Protein AF-A0A968DNB3-F1 (afdb_monomer_lite)

Sequence (111 aa):
VQQPSNDQDALLATIERLTPQGGTSLGHGIFTSLNAIAGEPLSINETTLEEGTPELQIDNSSSAVIILLTDGENTNEPNPLEIAQMAAESGVRIFPVGIGSQDGSIIEVDG

pLDDT: mean 77.48, std 14.75, range [45.38, 95.44]

Secondary structure (DSSP, 8-state):
-PPP-S-HHHHHHHHTT----SS--HHHHHHHHHHHHHSS-PPP-HHHHHS--------S-TT-EEEEEE-S---SSSPHHHHHHHHHHTTPEEEEEE---TT--------

Structure (mmCIF, N/CA/C/O backbone):
data_AF-A0A968DNB3-F1
#
_entry.id   AF-A0A968DNB3-F1
#
loop_
_atom_site.group_PDB
_atom_site.id
_atom_site.type_symbol
_atom_site.label_atom_id
_atom_site.label_alt_id
_atom_site.label_comp_id
_atom_site.label_asym_id
_atom_site.label_entity_id
_atom_site.label_seq_id
_atom_site.pdbx_PDB_ins_code
_atom_site.Cartn_x
_atom_site.Cartn_y
_atom_site.Cartn_z
_atom_site.occupancy
_atom_site.B_iso_or_equiv
_atom_site.auth_seq_id
_atom_site.auth_comp_id
_atom_site.auth_asym_id
_atom_site.auth_atom_id
_atom_site.pdbx_PDB_model_num
ATOM 1 N N . VAL A 1 1 ? -10.786 2.815 -10.711 1.00 68.31 1 VAL A N 1
ATOM 2 C CA . VAL A 1 1 ? -10.551 1.900 -9.569 1.00 68.31 1 VAL A CA 1
ATOM 3 C C . VAL A 1 1 ? -11.741 0.963 -9.431 1.00 68.31 1 VAL A C 1
ATOM 5 O O . VAL A 1 1 ? -12.852 1.391 -9.719 1.00 68.31 1 VAL A O 1
ATOM 8 N N . GLN A 1 2 ? -11.518 -0.302 -9.078 1.00 79.75 2 GLN A N 1
ATOM 9 C CA . GLN A 1 2 ? -12.598 -1.254 -8.795 1.00 79.75 2 GLN A CA 1
ATOM 10 C C . GLN A 1 2 ? -13.101 -1.015 -7.369 1.00 79.75 2 GLN A C 1
ATOM 12 O O . GLN A 1 2 ? -12.292 -0.908 -6.451 1.00 79.75 2 GLN A O 1
ATOM 17 N N . GLN A 1 3 ? -14.418 -0.899 -7.187 1.00 82.94 3 GLN A N 1
ATOM 18 C CA . GLN A 1 3 ? -15.010 -0.815 -5.848 1.00 82.94 3 GLN A CA 1
ATOM 19 C C . GLN A 1 3 ? -14.888 -2.166 -5.126 1.00 82.94 3 GLN A C 1
ATOM 21 O O . GLN A 1 3 ? -14.890 -3.199 -5.809 1.00 82.94 3 GLN A O 1
ATOM 26 N N . PRO A 1 4 ? -14.821 -2.183 -3.780 1.00 84.25 4 PRO A N 1
ATOM 27 C CA . PRO A 1 4 ? -14.864 -3.420 -3.007 1.00 84.25 4 PRO A CA 1
ATOM 28 C C . PRO A 1 4 ? -16.025 -4.312 -3.460 1.00 84.25 4 PRO A C 1
ATOM 30 O O . PRO A 1 4 ? -17.166 -3.862 -3.559 1.00 84.25 4 PRO A O 1
ATOM 33 N N . SER A 1 5 ? -15.724 -5.564 -3.792 1.00 86.50 5 SER A N 1
ATOM 34 C CA . SER A 1 5 ? -16.692 -6.511 -4.342 1.00 86.50 5 SER A CA 1
ATOM 35 C C . SER A 1 5 ? -16.347 -7.934 -3.920 1.00 86.50 5 SER A C 1
ATOM 37 O O . SER A 1 5 ? -15.179 -8.266 -3.734 1.00 86.50 5 SER A O 1
ATOM 39 N N . ASN A 1 6 ? -17.376 -8.775 -3.816 1.00 89.38 6 ASN A N 1
ATOM 40 C CA . ASN A 1 6 ? -17.245 -10.221 -3.618 1.00 89.38 6 ASN A CA 1
ATOM 41 C C . ASN A 1 6 ? -17.384 -11.010 -4.939 1.00 89.38 6 ASN A C 1
ATOM 43 O O . ASN A 1 6 ? -17.377 -12.239 -4.922 1.00 89.38 6 ASN A O 1
ATOM 47 N N . ASP A 1 7 ? -17.535 -10.317 -6.073 1.00 95.31 7 ASP A N 1
ATOM 48 C CA . ASP A 1 7 ? -17.598 -10.909 -7.413 1.00 95.31 7 ASP A CA 1
ATOM 49 C C . ASP A 1 7 ? -16.181 -11.186 -7.941 1.00 95.31 7 ASP A C 1
ATOM 51 O O . ASP A 1 7 ? -15.418 -10.265 -8.251 1.00 95.31 7 ASP A O 1
ATOM 55 N N . GLN A 1 8 ? -15.826 -12.470 -8.018 1.00 93.69 8 GLN A N 1
ATOM 56 C CA . GLN A 1 8 ? -14.498 -12.911 -8.447 1.00 93.69 8 GLN A CA 1
ATOM 57 C C . GLN A 1 8 ? -14.264 -12.700 -9.945 1.00 93.69 8 GLN A C 1
ATOM 59 O O . GLN A 1 8 ? -13.155 -12.326 -10.328 1.00 93.69 8 GLN A O 1
ATOM 64 N N . ASP A 1 9 ? -15.287 -12.885 -10.781 1.00 94.38 9 ASP A N 1
ATOM 65 C CA . ASP A 1 9 ? -15.159 -12.733 -12.232 1.00 94.38 9 ASP A CA 1
ATOM 66 C C . ASP A 1 9 ? -14.913 -11.259 -12.582 1.00 94.38 9 ASP A C 1
ATOM 68 O O . ASP A 1 9 ? -14.025 -10.933 -13.377 1.00 94.38 9 ASP A O 1
ATOM 72 N N . ALA A 1 10 ? -15.623 -10.346 -11.911 1.00 90.88 10 ALA A N 1
ATOM 73 C CA . ALA A 1 10 ? -15.400 -8.908 -12.049 1.00 90.88 10 ALA A CA 1
ATOM 74 C C . ALA A 1 10 ? -13.999 -8.473 -11.571 1.00 90.88 10 ALA A C 1
ATOM 76 O O . ALA A 1 10 ? -13.375 -7.588 -12.175 1.00 90.88 10 ALA A O 1
ATOM 77 N N . LEU A 1 11 ? -13.484 -9.095 -10.502 1.00 90.38 11 LEU A N 1
ATOM 78 C CA . LEU A 1 11 ? -12.140 -8.821 -9.989 1.00 90.38 11 LEU A CA 1
ATOM 79 C C . LEU A 1 11 ? -11.058 -9.287 -10.971 1.00 90.38 11 LEU A C 1
ATOM 81 O O . LEU A 1 11 ? -10.156 -8.511 -11.296 1.00 90.38 11 LEU A O 1
ATOM 85 N N . LEU A 1 12 ? -11.169 -10.513 -11.488 1.00 92.88 12 LEU A N 1
ATOM 86 C CA . LEU A 1 12 ? -10.227 -11.059 -12.470 1.00 92.88 12 LEU A CA 1
ATOM 87 C C . LEU A 1 12 ? -10.209 -10.217 -13.750 1.00 92.88 12 LEU A C 1
ATOM 89 O O . LEU A 1 12 ? -9.143 -9.772 -14.174 1.00 92.88 12 LEU A O 1
ATOM 93 N N . ALA A 1 13 ? -11.383 -9.869 -14.283 1.00 92.62 13 ALA A N 1
ATOM 94 C CA . ALA A 1 13 ? -11.499 -9.001 -15.456 1.00 92.62 13 ALA A CA 1
ATOM 95 C C . ALA A 1 13 ? -10.941 -7.580 -15.228 1.00 92.62 13 ALA A C 1
ATOM 97 O O . ALA A 1 13 ? -10.652 -6.849 -16.182 1.00 92.62 13 ALA A O 1
ATOM 98 N N . THR A 1 14 ? -10.825 -7.140 -13.971 1.00 89.94 14 THR A N 1
ATOM 99 C CA . THR A 1 14 ? -10.151 -5.883 -13.619 1.00 89.94 14 THR A CA 1
ATOM 100 C C . THR A 1 14 ? -8.641 -6.037 -13.635 1.00 89.94 14 THR A C 1
ATOM 102 O O . THR A 1 14 ? -7.969 -5.189 -14.222 1.00 89.94 14 THR A O 1
ATOM 105 N N . ILE A 1 15 ? -8.120 -7.109 -13.036 1.00 89.44 15 ILE A N 1
ATOM 106 C CA . ILE A 1 15 ? -6.683 -7.402 -13.013 1.00 89.44 15 ILE A CA 1
ATOM 107 C C . ILE A 1 15 ? -6.143 -7.531 -14.444 1.00 89.44 15 ILE A C 1
ATOM 109 O O . ILE A 1 15 ? -5.114 -6.943 -14.763 1.00 89.44 15 ILE A O 1
ATOM 113 N N . GLU A 1 16 ? -6.876 -8.204 -15.332 1.00 92.38 16 GLU A N 1
ATOM 114 C CA . GLU A 1 16 ? -6.485 -8.409 -16.736 1.00 92.38 16 GLU A CA 1
ATOM 115 C C . GLU A 1 16 ? -6.392 -7.119 -17.567 1.00 92.38 16 GLU A C 1
ATOM 117 O O . GLU A 1 16 ? -5.709 -7.088 -18.589 1.00 92.38 16 GLU A O 1
ATOM 122 N N . ARG A 1 17 ? -7.061 -6.041 -17.144 1.00 90.75 17 ARG A N 1
ATOM 123 C CA . ARG A 1 17 ? -7.017 -4.730 -17.817 1.00 90.75 17 ARG A CA 1
ATOM 124 C C . ARG A 1 17 ? -6.067 -3.738 -17.156 1.00 90.75 17 ARG A C 1
ATOM 126 O O . ARG A 1 17 ? -6.067 -2.570 -17.549 1.00 90.75 17 ARG A O 1
ATOM 133 N N . LEU A 1 18 ? -5.300 -4.148 -16.146 1.00 86.69 18 LEU A N 1
ATOM 134 C CA . LEU A 1 18 ? -4.300 -3.270 -15.551 1.00 86.69 18 LEU A CA 1
ATOM 135 C C . LEU A 1 18 ? -3.227 -2.942 -16.590 1.00 86.69 18 LEU A C 1
ATOM 137 O O . LEU A 1 18 ? -2.579 -3.821 -17.151 1.00 86.69 18 LEU A O 1
ATOM 141 N N . THR A 1 19 ? -3.039 -1.652 -16.828 1.00 84.12 19 THR A N 1
ATOM 142 C CA . THR A 1 19 ? -1.969 -1.121 -17.670 1.00 84.12 19 THR A CA 1
ATOM 143 C C . THR A 1 19 ? -1.058 -0.268 -16.801 1.00 84.12 19 THR A C 1
ATOM 145 O O . THR A 1 19 ? -1.590 0.544 -16.034 1.00 84.12 19 THR A O 1
ATOM 148 N N . PRO A 1 20 ? 0.275 -0.383 -16.926 1.00 80.69 20 PRO A N 1
ATOM 149 C CA . PRO A 1 20 ? 1.188 0.546 -16.278 1.00 80.69 20 PRO A CA 1
ATOM 150 C C . PRO A 1 20 ? 0.831 1.987 -16.647 1.00 80.69 20 PRO A C 1
ATOM 152 O O . PRO A 1 20 ? 0.523 2.286 -17.803 1.00 80.69 20 PRO A O 1
ATOM 155 N N . GLN A 1 21 ? 0.850 2.867 -15.655 1.00 76.88 21 GLN A N 1
ATOM 156 C CA . GLN A 1 21 ? 0.736 4.308 -15.845 1.00 76.88 21 GLN A CA 1
ATOM 157 C C . GLN A 1 21 ? 1.986 4.957 -15.254 1.00 76.88 21 GLN A C 1
ATOM 159 O O . GLN A 1 21 ? 2.608 4.386 -14.362 1.00 76.88 21 GLN A O 1
ATOM 164 N N . GLY A 1 22 ? 2.397 6.099 -15.804 1.00 73.81 22 GLY A N 1
ATOM 165 C CA . GLY A 1 22 ? 3.619 6.773 -15.367 1.00 73.81 22 GLY A CA 1
ATOM 166 C C . GLY A 1 22 ? 3.522 7.288 -13.928 1.00 73.81 22 GLY A C 1
ATOM 167 O O . GLY A 1 22 ? 2.479 7.805 -13.529 1.00 73.81 22 GLY A O 1
ATOM 168 N N . GLY A 1 23 ? 4.638 7.197 -13.199 1.00 75.00 23 GLY A N 1
ATOM 169 C CA . GLY A 1 23 ? 4.763 7.601 -11.797 1.00 75.00 23 GLY A CA 1
ATOM 170 C C . GLY A 1 23 ? 4.291 6.527 -10.811 1.00 75.00 23 GLY A C 1
ATOM 171 O O . GLY A 1 23 ? 3.352 5.781 -11.082 1.00 75.00 23 GLY A O 1
ATOM 172 N N . THR A 1 24 ? 4.921 6.485 -9.637 1.00 77.75 24 THR A N 1
ATOM 173 C CA . THR A 1 24 ? 4.571 5.559 -8.553 1.00 77.75 24 THR A CA 1
ATOM 174 C C . THR A 1 24 ? 4.213 6.358 -7.301 1.00 77.75 24 THR A C 1
ATOM 176 O O . THR A 1 24 ? 5.062 7.019 -6.709 1.00 77.75 24 THR A O 1
ATOM 179 N N . SER A 1 25 ? 2.942 6.312 -6.883 1.00 85.31 25 SER A N 1
ATOM 180 C CA . SER A 1 25 ? 2.465 6.968 -5.654 1.00 85.31 25 SER A CA 1
ATOM 181 C C . SER A 1 25 ? 1.990 5.930 -4.639 1.00 85.31 25 SER A C 1
ATOM 183 O O . SER A 1 25 ? 0.817 5.542 -4.592 1.00 85.31 25 SER A O 1
ATOM 185 N N . LEU A 1 26 ? 2.927 5.457 -3.819 1.00 89.75 26 LEU A N 1
ATOM 186 C CA . LEU A 1 26 ? 2.669 4.436 -2.805 1.00 89.75 26 LEU A CA 1
ATOM 187 C C . LEU A 1 26 ? 1.772 4.977 -1.691 1.00 89.75 26 LEU A C 1
ATOM 189 O O . LEU A 1 26 ? 0.832 4.297 -1.278 1.00 89.75 26 LEU A O 1
ATOM 193 N N . GLY A 1 27 ? 2.012 6.217 -1.252 1.00 88.88 27 GLY A N 1
ATOM 194 C CA . GLY A 1 27 ? 1.205 6.858 -0.213 1.00 88.88 27 GLY A CA 1
ATOM 195 C C . GLY A 1 27 ? -0.261 6.987 -0.621 1.00 88.88 27 GLY A C 1
ATOM 196 O O . GLY A 1 27 ? -1.152 6.594 0.133 1.00 88.88 27 GLY A O 1
ATOM 197 N N . HIS A 1 28 ? -0.528 7.435 -1.850 1.00 87.12 28 HIS A N 1
ATOM 198 C CA . HIS A 1 28 ? -1.897 7.576 -2.347 1.00 87.12 28 HIS A CA 1
ATOM 199 C C . HIS A 1 28 ? -2.599 6.220 -2.523 1.00 87.12 28 HIS A C 1
ATOM 201 O O . HIS A 1 28 ? -3.795 6.097 -2.242 1.00 87.12 28 HIS A O 1
ATOM 207 N N . GLY A 1 29 ? -1.860 5.180 -2.928 1.00 88.81 29 GLY A N 1
ATOM 208 C CA . GLY A 1 29 ? -2.375 3.812 -3.024 1.00 88.81 29 GLY A CA 1
ATOM 209 C C . GLY A 1 29 ? -2.783 3.227 -1.668 1.00 88.81 29 GLY A C 1
ATOM 210 O O . GLY A 1 29 ? -3.886 2.682 -1.533 1.00 88.81 29 GLY A O 1
ATOM 211 N N . ILE A 1 30 ? -1.937 3.386 -0.643 1.00 90.50 30 ILE A N 1
ATOM 212 C CA . ILE A 1 30 ? -2.257 2.949 0.726 1.00 90.50 30 ILE A CA 1
ATOM 213 C C . ILE A 1 30 ? -3.472 3.726 1.244 1.00 90.50 30 ILE A C 1
ATOM 215 O O . ILE A 1 30 ? -4.414 3.115 1.747 1.00 90.50 30 ILE A O 1
ATOM 219 N N . PHE A 1 31 ? -3.505 5.047 1.058 1.00 87.69 31 PHE A N 1
ATOM 220 C CA . PHE A 1 31 ? -4.61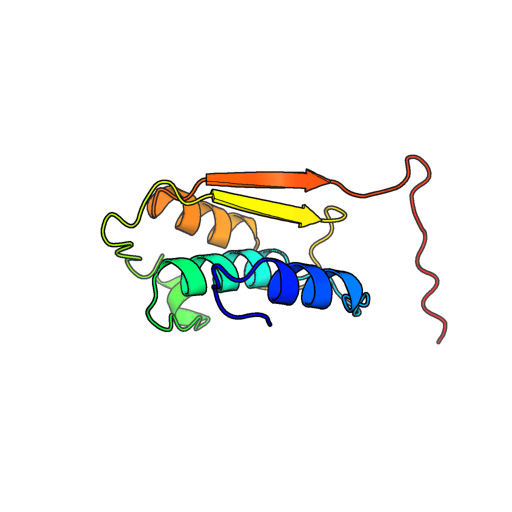9 5.872 1.519 1.00 87.69 31 PHE A CA 1
ATOM 221 C C . PHE A 1 31 ? -5.944 5.493 0.854 1.00 87.69 31 PHE A C 1
ATOM 223 O O . PHE A 1 31 ? -6.953 5.316 1.532 1.00 87.69 31 PHE A O 1
ATOM 230 N N . THR A 1 32 ? -5.939 5.304 -0.467 1.00 86.62 32 THR A N 1
ATOM 231 C CA . THR A 1 32 ? -7.126 4.862 -1.215 1.00 86.62 32 THR A CA 1
ATOM 232 C C . THR A 1 32 ? -7.650 3.532 -0.673 1.00 86.62 32 THR A C 1
ATOM 234 O O . THR A 1 32 ? -8.861 3.333 -0.579 1.00 86.62 32 THR A O 1
ATOM 237 N N . SER A 1 33 ? -6.744 2.636 -0.276 1.00 88.50 33 SER A N 1
ATOM 238 C CA . SER A 1 33 ? -7.100 1.351 0.327 1.00 88.50 33 SER A CA 1
ATOM 239 C C . SER A 1 33 ? -7.711 1.523 1.719 1.00 88.50 33 SER A C 1
ATOM 241 O O . SER A 1 33 ? -8.740 0.917 2.000 1.00 88.50 33 SER A O 1
ATOM 243 N N . LEU A 1 34 ? -7.136 2.380 2.569 1.00 86.31 34 LEU A N 1
ATOM 244 C CA . LEU A 1 34 ? -7.700 2.706 3.885 1.00 86.31 34 LEU A CA 1
ATOM 245 C C . LEU A 1 34 ? -9.095 3.322 3.767 1.00 86.31 34 LEU A C 1
ATOM 247 O O . LEU A 1 34 ? -9.998 2.919 4.488 1.00 86.31 34 LEU A O 1
ATOM 251 N N . ASN A 1 35 ? -9.287 4.229 2.810 1.00 84.31 35 ASN A N 1
ATOM 252 C CA . ASN A 1 35 ? -10.580 4.836 2.515 1.00 84.31 35 ASN A CA 1
ATOM 253 C C . ASN A 1 35 ? -11.626 3.788 2.094 1.00 84.31 35 ASN A C 1
ATOM 255 O O . ASN A 1 35 ? -12.759 3.789 2.564 1.00 84.31 35 ASN A O 1
ATOM 259 N N . ALA A 1 36 ? -11.225 2.836 1.247 1.00 84.06 36 ALA A N 1
ATOM 260 C CA . ALA A 1 36 ? -12.092 1.733 0.845 1.00 84.06 36 ALA A CA 1
ATOM 261 C C . ALA A 1 36 ? -12.450 0.793 2.012 1.00 84.06 36 ALA A C 1
ATOM 263 O O . ALA A 1 36 ? -13.554 0.254 2.027 1.00 84.06 36 ALA A O 1
ATOM 264 N N . ILE A 1 37 ? -11.539 0.600 2.975 1.00 83.12 37 ILE A N 1
ATOM 265 C CA . ILE A 1 37 ? -11.778 -0.202 4.188 1.00 83.12 37 ILE A CA 1
ATOM 266 C C . ILE A 1 37 ? -12.690 0.543 5.168 1.00 83.12 37 ILE A C 1
ATOM 268 O O . ILE A 1 37 ? -13.582 -0.072 5.743 1.00 83.12 37 ILE A O 1
ATOM 272 N N . ALA A 1 38 ? -12.478 1.848 5.351 1.00 79.81 38 ALA A N 1
ATOM 273 C CA . ALA A 1 38 ? -13.249 2.678 6.273 1.00 79.81 38 ALA A CA 1
ATOM 274 C C . ALA A 1 38 ? -14.713 2.862 5.836 1.00 79.81 38 ALA A C 1
ATOM 276 O O . ALA A 1 38 ? -15.547 3.233 6.652 1.00 79.81 38 ALA A O 1
ATOM 277 N N . GLY A 1 39 ? -15.034 2.633 4.556 1.00 70.50 39 GLY A N 1
ATOM 278 C CA . GLY A 1 39 ? -16.399 2.725 4.023 1.00 70.50 39 GLY A CA 1
ATOM 279 C C . GLY A 1 39 ? -16.943 4.154 3.880 1.00 70.50 39 GLY A C 1
ATOM 280 O O . GLY A 1 39 ? -17.921 4.354 3.164 1.00 70.50 39 GLY A O 1
ATOM 281 N N . GLU A 1 40 ? -16.280 5.143 4.483 1.00 64.25 40 GLU A N 1
ATOM 282 C CA . GLU A 1 40 ? -16.610 6.569 4.439 1.00 64.25 40 GLU A CA 1
ATOM 283 C C . GLU A 1 40 ? -15.500 7.361 3.732 1.00 64.25 40 GLU A C 1
ATOM 285 O O . GLU A 1 40 ? -14.325 7.096 3.982 1.00 64.25 40 GLU A O 1
ATOM 290 N N . PRO A 1 41 ? -15.832 8.348 2.874 1.00 58.03 41 PRO A N 1
ATOM 291 C CA . PRO A 1 41 ? -14.848 9.102 2.106 1.00 58.03 41 PRO A CA 1
ATOM 292 C C . PRO A 1 41 ? -13.971 9.990 3.002 1.00 58.03 41 PRO A C 1
ATOM 294 O O . PRO A 1 41 ? -14.376 11.064 3.443 1.00 58.03 41 PRO A O 1
ATOM 297 N N . LEU A 1 42 ? -12.729 9.564 3.202 1.00 62.22 42 LEU A N 1
ATOM 298 C CA . LEU A 1 42 ? -11.650 10.328 3.814 1.00 62.22 42 LEU A CA 1
ATOM 299 C C . LEU A 1 42 ? -11.091 11.346 2.809 1.00 62.22 42 LEU A C 1
ATOM 301 O O . LEU A 1 42 ? -10.768 11.001 1.670 1.00 62.22 42 LEU A O 1
ATOM 305 N N . SER A 1 43 ? -10.922 12.598 3.231 1.00 59.28 43 SER A N 1
ATOM 306 C CA . SER A 1 43 ? -10.224 13.626 2.451 1.00 59.28 43 SER A CA 1
ATOM 307 C C . SER A 1 43 ? -8.787 13.787 2.943 1.00 59.28 43 SER A C 1
ATOM 309 O O . SER A 1 43 ? -8.594 14.079 4.121 1.00 59.28 43 SER A O 1
ATOM 311 N N . ILE A 1 44 ? -7.795 13.674 2.050 1.00 58.94 44 ILE A N 1
ATOM 312 C CA . ILE A 1 44 ? -6.456 14.216 2.320 1.00 58.94 44 ILE A CA 1
ATOM 313 C C . ILE A 1 44 ? -6.487 15.706 2.003 1.00 58.94 44 ILE A C 1
ATOM 315 O O . ILE A 1 44 ? -6.634 16.080 0.841 1.00 58.94 44 ILE A O 1
ATOM 319 N N . ASN A 1 45 ? -6.285 16.538 3.017 1.00 57.25 45 ASN A N 1
ATOM 320 C CA . ASN A 1 45 ? -5.804 17.901 2.831 1.00 57.25 45 ASN A CA 1
ATOM 321 C C . ASN A 1 45 ? -4.380 17.997 3.394 1.00 57.25 45 ASN A C 1
ATOM 323 O O . ASN A 1 45 ? -4.058 17.346 4.384 1.00 57.25 45 ASN A O 1
ATOM 327 N N . GLU A 1 46 ? -3.530 18.823 2.795 1.00 53.53 46 GLU A N 1
ATOM 328 C CA . GLU A 1 46 ? -2.152 19.059 3.263 1.00 53.53 46 GLU A CA 1
ATOM 329 C C . GLU A 1 46 ? -2.131 19.450 4.755 1.00 53.53 46 GLU A C 1
ATOM 331 O O . GLU A 1 46 ? -1.371 18.907 5.549 1.00 53.53 46 GLU A O 1
ATOM 336 N N . THR A 1 47 ? -3.128 20.232 5.180 1.00 53.47 47 THR A N 1
ATOM 337 C CA . THR A 1 47 ? -3.384 20.583 6.583 1.00 53.47 47 THR A CA 1
ATOM 338 C C . THR A 1 47 ? -3.664 19.367 7.479 1.00 53.47 47 THR A C 1
ATOM 340 O O . THR A 1 47 ? -3.206 19.330 8.609 1.00 53.47 47 THR A O 1
ATOM 343 N N . THR A 1 48 ? -4.361 18.336 6.988 1.00 57.66 48 THR A N 1
ATOM 344 C CA . THR A 1 48 ? -4.658 17.110 7.766 1.00 57.66 48 THR A CA 1
ATOM 345 C C . THR A 1 48 ? -3.475 16.147 7.874 1.00 57.66 48 THR A C 1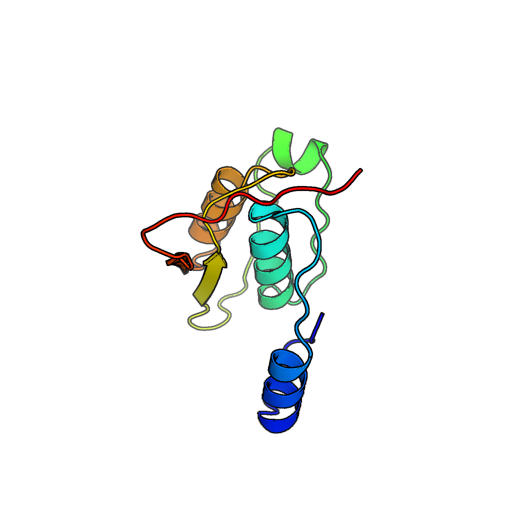
ATOM 347 O O . THR A 1 48 ? -3.493 15.266 8.724 1.00 57.66 48 THR A O 1
ATOM 350 N N . LEU A 1 49 ? -2.456 16.293 7.021 1.00 58.38 49 LEU A N 1
ATOM 351 C CA . LEU A 1 49 ? -1.200 15.548 7.148 1.00 58.38 49 LEU A CA 1
ATOM 352 C C . LEU A 1 49 ? -0.235 16.261 8.110 1.00 58.38 49 LEU A C 1
ATOM 354 O O . LEU A 1 49 ? 0.487 15.600 8.850 1.00 58.38 49 LEU A O 1
ATOM 358 N N . GLU A 1 50 ? -0.274 17.599 8.155 1.00 53.47 50 GLU A N 1
ATOM 359 C CA . GLU A 1 50 ? 0.524 18.417 9.081 1.00 53.47 50 GLU A CA 1
ATOM 360 C C . GLU A 1 50 ? -0.049 18.482 10.511 1.00 53.47 50 GLU A C 1
ATOM 362 O O . GLU A 1 50 ? 0.714 18.520 11.478 1.00 53.47 50 GLU A O 1
ATOM 367 N N . GLU A 1 51 ? -1.377 18.482 10.675 1.00 52.34 51 GLU A N 1
ATOM 368 C CA . GLU A 1 51 ? -2.052 18.578 11.985 1.00 52.34 51 GLU A CA 1
ATOM 369 C C . GLU A 1 51 ? -2.136 17.238 12.743 1.00 52.34 51 GLU A C 1
ATOM 371 O O . GLU A 1 51 ? -2.585 17.196 13.892 1.00 52.34 51 GLU A O 1
ATOM 376 N N . GLY A 1 52 ? -1.635 16.157 12.141 1.00 52.09 52 GLY A N 1
ATOM 377 C CA . GLY A 1 52 ? -1.706 14.802 12.676 1.00 52.09 52 GLY A CA 1
ATOM 378 C C . GLY A 1 52 ? -2.909 14.022 12.151 1.00 52.09 52 GLY A C 1
ATOM 379 O O . GLY A 1 52 ? -3.917 14.588 11.730 1.00 52.09 52 GLY A O 1
ATOM 380 N N . THR A 1 53 ? -2.761 12.695 12.169 1.00 51.91 53 THR A N 1
ATOM 381 C CA . THR A 1 53 ? -3.679 11.705 11.598 1.00 51.91 53 THR A CA 1
ATOM 382 C C . THR A 1 53 ? -5.144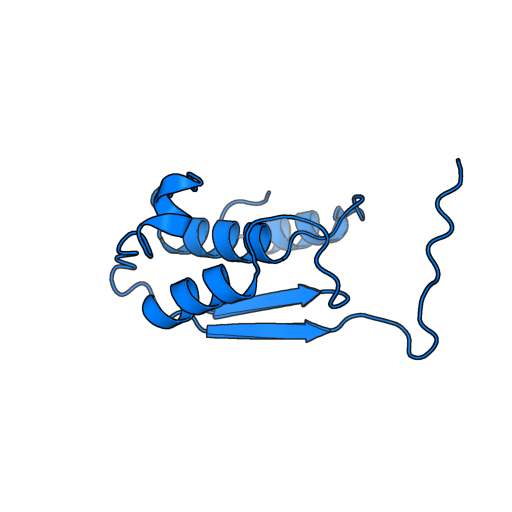 12.046 11.906 1.00 51.91 53 THR A C 1
ATOM 384 O O . THR A 1 53 ? -5.504 12.076 13.087 1.00 51.91 53 THR A O 1
ATOM 387 N N . PRO A 1 54 ? -6.028 12.269 10.905 1.00 55.62 54 PRO A N 1
ATOM 388 C CA . PRO A 1 54 ? -7.459 12.271 11.181 1.00 55.62 54 PRO A CA 1
ATOM 389 C C . PRO A 1 54 ? -7.793 10.937 11.847 1.00 55.62 54 PRO A C 1
ATOM 391 O O . PRO A 1 54 ? -7.362 9.899 11.353 1.00 55.62 54 PRO A O 1
ATOM 394 N N . GLU A 1 55 ? -8.494 10.960 12.984 1.00 54.88 55 GLU A N 1
ATOM 395 C CA . GLU A 1 55 ? -8.860 9.756 13.738 1.00 54.88 55 GLU A CA 1
ATOM 396 C C . GLU A 1 55 ? -9.658 8.811 12.825 1.00 54.88 55 GLU A C 1
ATOM 398 O O . GLU A 1 55 ? -10.874 8.932 12.664 1.00 54.88 55 GLU A O 1
ATOM 403 N N . LEU A 1 56 ? -8.954 7.883 12.176 1.00 60.19 56 LEU A N 1
ATOM 404 C CA . LEU A 1 56 ? -9.539 6.851 11.340 1.00 60.19 56 LEU A CA 1
ATOM 405 C C . LEU A 1 56 ? -10.189 5.840 12.273 1.00 60.19 56 LEU A C 1
ATOM 407 O O . LEU A 1 56 ? -9.574 4.871 12.715 1.00 60.19 56 LEU A O 1
ATOM 411 N N . GLN A 1 57 ? -11.450 6.085 12.611 1.00 56.56 57 GLN A N 1
ATOM 412 C CA . GLN A 1 57 ? -12.257 5.120 13.341 1.00 56.56 57 GLN A CA 1
ATOM 413 C C . GLN A 1 57 ? -12.708 4.037 12.362 1.00 56.56 57 GLN A C 1
ATOM 415 O 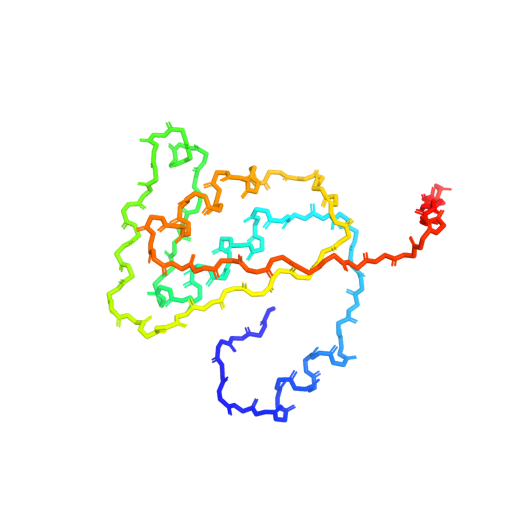O . GLN A 1 57 ? -13.829 4.057 11.866 1.00 56.56 57 GLN A O 1
ATOM 420 N N . ILE A 1 58 ? -11.807 3.097 12.064 1.00 60.44 58 ILE A N 1
ATOM 421 C CA . ILE A 1 58 ? -12.181 1.855 11.388 1.00 60.44 58 ILE A CA 1
ATOM 422 C C . ILE A 1 58 ? -12.911 1.008 12.429 1.00 60.44 58 ILE A C 1
ATOM 424 O O . ILE A 1 58 ? -12.317 0.414 13.333 1.00 60.44 58 ILE A O 1
ATOM 428 N N . ASP A 1 59 ? -14.234 1.044 12.353 1.00 55.50 59 ASP A N 1
ATOM 429 C CA . ASP A 1 59 ? -15.183 0.479 13.300 1.00 55.50 59 ASP A CA 1
ATOM 430 C C . ASP A 1 59 ? -15.168 -1.051 13.272 1.00 55.50 59 ASP A C 1
ATOM 432 O O . ASP A 1 59 ? -16.059 -1.701 12.748 1.00 55.50 59 ASP A O 1
ATOM 436 N N . ASN A 1 60 ? -14.146 -1.671 13.869 1.00 48.47 60 ASN A N 1
ATOM 437 C CA . ASN A 1 60 ? -14.085 -3.123 14.093 1.00 48.47 60 ASN A CA 1
ATOM 438 C C . ASN A 1 60 ? -14.352 -3.982 12.835 1.00 48.47 60 ASN A C 1
ATOM 440 O O . ASN A 1 60 ? -14.701 -5.165 12.930 1.00 48.47 60 ASN A O 1
ATOM 444 N N . SER A 1 61 ? -14.153 -3.395 11.655 1.00 49.72 61 SER A N 1
ATOM 445 C CA . SER A 1 61 ? -14.262 -4.042 10.360 1.00 49.72 61 SER A CA 1
ATOM 446 C C . SER A 1 61 ? -13.067 -4.981 10.168 1.00 49.72 61 SER A C 1
ATOM 448 O O . SER A 1 61 ? -12.024 -4.640 9.621 1.00 49.72 61 SER A O 1
ATOM 450 N N . SER A 1 62 ? -13.227 -6.190 10.710 1.00 56.16 62 SER A N 1
ATOM 451 C CA . SER A 1 62 ? -12.791 -7.469 10.142 1.00 56.16 62 SER A CA 1
ATOM 452 C C . SER A 1 62 ? -11.390 -7.524 9.521 1.00 56.16 62 SER A C 1
ATOM 454 O O . SER A 1 62 ? -11.254 -7.266 8.336 1.00 56.16 62 SER A O 1
ATOM 456 N N . SER A 1 63 ? -10.377 -7.987 10.266 1.00 72.12 63 SER A N 1
ATOM 457 C CA . SER A 1 63 ? -9.157 -8.655 9.744 1.00 72.12 63 SER A CA 1
ATOM 458 C C . SER A 1 63 ? -8.488 -8.069 8.480 1.00 72.12 63 SER A C 1
ATOM 460 O O . SER A 1 63 ? -7.797 -8.806 7.772 1.00 72.12 63 SER A O 1
ATOM 462 N N . ALA A 1 64 ? -8.674 -6.781 8.187 1.00 85.31 64 ALA A N 1
ATOM 463 C CA . ALA A 1 64 ? -8.322 -6.216 6.898 1.00 85.31 64 ALA A CA 1
ATOM 464 C C . ALA A 1 64 ? -6.802 -6.117 6.775 1.00 85.31 64 ALA A C 1
ATOM 466 O O . ALA A 1 64 ? -6.085 -5.787 7.725 1.00 85.31 64 ALA A O 1
ATOM 467 N N . VAL A 1 65 ? -6.309 -6.438 5.585 1.00 91.69 65 VAL A N 1
ATOM 468 C CA . VAL A 1 65 ? -4.892 -6.362 5.248 1.00 91.69 65 VAL A CA 1
ATOM 469 C C . VAL A 1 65 ? -4.751 -5.698 3.890 1.00 91.69 65 VAL A C 1
ATOM 471 O O . VAL A 1 65 ? -5.565 -5.919 2.995 1.00 91.69 65 VAL A O 1
ATOM 474 N N . ILE A 1 66 ? -3.704 -4.900 3.735 1.00 92.69 66 ILE A N 1
ATOM 475 C CA . ILE A 1 66 ? -3.320 -4.301 2.459 1.00 92.69 66 ILE A CA 1
ATOM 476 C C . ILE A 1 66 ? -2.128 -5.096 1.934 1.00 92.69 66 ILE A C 1
ATOM 478 O O . ILE A 1 66 ? -1.131 -5.249 2.636 1.00 92.69 66 ILE A O 1
ATOM 482 N N . ILE A 1 67 ? -2.212 -5.596 0.703 1.00 94.56 67 ILE A N 1
ATOM 483 C CA . ILE A 1 67 ? -1.065 -6.174 -0.005 1.00 94.56 67 ILE A CA 1
ATOM 484 C C . ILE A 1 67 ? -0.564 -5.111 -0.979 1.00 94.56 67 ILE A C 1
ATOM 486 O O . ILE A 1 67 ? -1.273 -4.752 -1.918 1.00 94.56 67 ILE A O 1
ATOM 490 N N . LEU A 1 68 ? 0.638 -4.589 -0.740 1.00 93.75 68 LEU A N 1
ATOM 491 C CA . LEU A 1 68 ? 1.233 -3.538 -1.560 1.00 93.75 68 LEU A CA 1
ATOM 492 C C . LEU A 1 68 ? 2.191 -4.158 -2.576 1.00 93.75 68 LEU A C 1
ATOM 494 O O . LEU A 1 68 ? 3.302 -4.533 -2.225 1.00 93.75 68 LEU A O 1
ATOM 498 N N . LEU A 1 69 ? 1.763 -4.247 -3.831 1.00 90.81 69 LEU A N 1
ATOM 499 C CA . LEU A 1 69 ? 2.596 -4.681 -4.954 1.00 90.81 69 LEU A CA 1
ATOM 500 C C . LEU A 1 69 ? 3.311 -3.449 -5.528 1.00 90.81 69 LEU A C 1
ATOM 502 O O . LEU A 1 69 ? 2.639 -2.527 -5.988 1.00 90.81 69 LEU A O 1
ATOM 506 N N . THR A 1 70 ? 4.642 -3.398 -5.458 1.00 87.88 70 THR A N 1
ATOM 507 C CA . THR A 1 70 ? 5.421 -2.202 -5.840 1.00 87.88 70 THR A CA 1
ATOM 508 C C . THR A 1 70 ? 6.829 -2.550 -6.324 1.00 87.88 70 THR A C 1
ATOM 510 O O . THR A 1 70 ? 7.389 -3.550 -5.890 1.00 87.88 70 THR A O 1
ATOM 513 N N . ASP A 1 71 ? 7.416 -1.721 -7.185 1.00 85.62 71 ASP A N 1
ATOM 514 C CA . ASP A 1 71 ? 8.843 -1.751 -7.546 1.00 85.62 71 ASP A CA 1
ATOM 515 C C . ASP A 1 71 ? 9.753 -1.069 -6.507 1.00 85.62 71 ASP A C 1
ATOM 517 O O . ASP A 1 71 ? 10.977 -1.174 -6.575 1.00 85.62 71 ASP A O 1
ATOM 521 N N . GLY A 1 72 ? 9.157 -0.448 -5.488 1.00 82.75 72 GLY A N 1
ATOM 522 C CA . GLY A 1 72 ? 9.845 0.173 -4.360 1.00 82.75 72 GLY A CA 1
ATOM 523 C C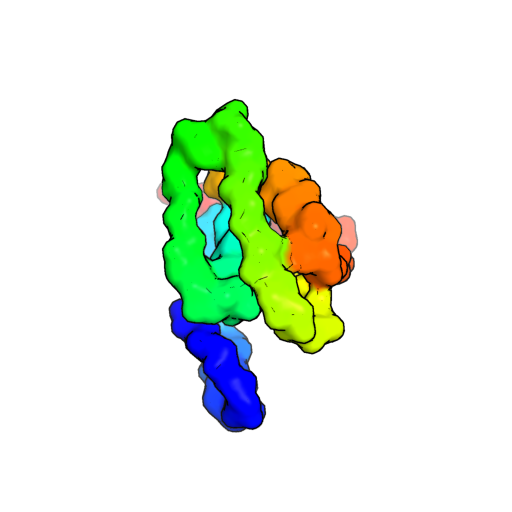 . GLY A 1 72 ? 10.127 1.662 -4.540 1.00 82.75 72 GLY A C 1
ATOM 524 O O . GLY A 1 72 ? 10.552 2.301 -3.575 1.00 82.75 72 GLY A O 1
ATOM 525 N N . GLU A 1 73 ? 9.858 2.236 -5.712 1.00 83.19 73 GLU A N 1
ATOM 526 C CA . GLU A 1 73 ? 10.029 3.671 -5.929 1.00 83.19 73 GLU A CA 1
ATOM 527 C C . GLU A 1 73 ? 8.758 4.443 -5.553 1.00 83.19 73 GLU A C 1
ATOM 529 O O . GLU A 1 73 ? 7.633 3.988 -5.744 1.00 83.19 73 GLU A O 1
ATOM 534 N N . ASN A 1 74 ? 8.925 5.635 -4.981 1.00 85.12 74 ASN A N 1
ATOM 535 C CA . ASN A 1 74 ? 7.827 6.564 -4.739 1.00 85.12 74 ASN A CA 1
ATOM 536 C C . ASN A 1 74 ? 8.218 7.933 -5.290 1.00 85.12 74 ASN A C 1
ATOM 538 O O . ASN A 1 74 ? 9.171 8.546 -4.814 1.00 85.12 74 ASN A O 1
ATOM 542 N N . THR A 1 75 ? 7.470 8.414 -6.275 1.00 83.06 75 THR A N 1
ATOM 543 C CA . THR A 1 75 ? 7.778 9.639 -7.024 1.00 83.06 75 THR A CA 1
ATOM 544 C C . THR A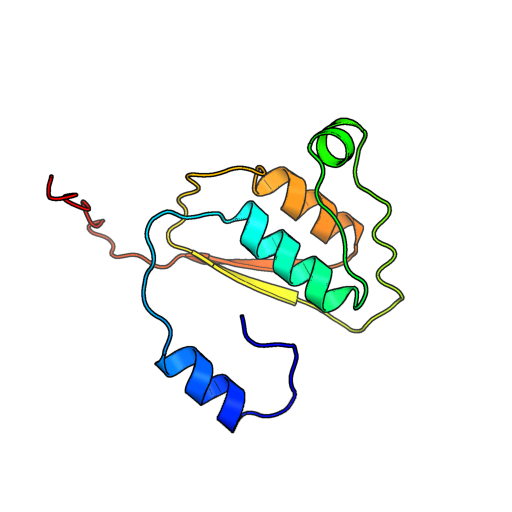 1 75 ? 6.856 10.805 -6.670 1.00 83.06 75 THR A C 1
ATOM 546 O O . THR A 1 75 ? 6.995 11.886 -7.236 1.00 83.06 75 THR A O 1
ATOM 549 N N . ASN A 1 76 ? 5.896 10.602 -5.762 1.00 82.25 76 ASN A N 1
ATOM 550 C CA . ASN A 1 76 ? 4.830 11.560 -5.470 1.00 82.25 76 ASN A CA 1
ATOM 551 C C . ASN A 1 76 ? 4.460 11.585 -3.981 1.00 82.25 76 ASN A C 1
ATOM 553 O O . ASN A 1 76 ? 4.597 10.588 -3.276 1.00 82.25 76 ASN A O 1
ATOM 557 N N . GLU A 1 77 ? 3.927 12.715 -3.525 1.00 81.31 77 GLU A N 1
ATOM 558 C CA . GLU A 1 77 ? 3.271 12.849 -2.221 1.00 81.31 77 GLU A CA 1
ATOM 559 C C . GLU A 1 77 ? 1.900 12.141 -2.197 1.00 81.31 77 GLU A C 1
ATOM 561 O O . GLU A 1 77 ? 1.308 11.903 -3.260 1.00 81.31 77 GLU A O 1
ATOM 566 N N . PRO A 1 78 ? 1.358 11.805 -1.009 1.00 83.06 78 PRO A N 1
ATOM 567 C CA . PRO A 1 78 ? 1.960 11.936 0.327 1.00 83.06 78 PRO A CA 1
ATOM 568 C C . PRO A 1 78 ? 3.057 10.895 0.599 1.00 83.06 78 PRO A C 1
ATOM 570 O O . PRO A 1 78 ? 3.150 9.878 -0.094 1.00 83.06 78 PRO A O 1
ATOM 573 N N . ASN A 1 79 ? 3.880 11.133 1.626 1.00 86.88 79 ASN A N 1
ATOM 574 C CA . ASN A 1 79 ? 4.935 10.202 2.027 1.00 86.88 79 ASN A CA 1
ATOM 575 C C . ASN A 1 79 ? 4.327 8.838 2.424 1.00 86.88 79 ASN A C 1
ATOM 577 O O . ASN A 1 79 ? 3.497 8.775 3.335 1.00 86.88 79 ASN A O 1
ATOM 581 N N . PRO A 1 80 ? 4.736 7.720 1.796 1.00 89.88 80 PRO A N 1
ATOM 582 C CA . PRO A 1 80 ? 4.161 6.409 2.089 1.00 89.88 80 PRO A CA 1
ATOM 583 C C . PRO A 1 80 ? 4.342 5.956 3.538 1.00 89.88 80 PRO A C 1
ATOM 585 O O . PRO A 1 80 ? 3.509 5.197 4.030 1.00 89.88 80 PRO A O 1
ATOM 588 N N . LEU A 1 81 ? 5.392 6.409 4.229 1.00 90.50 81 LEU A N 1
ATOM 589 C CA . LEU A 1 81 ? 5.623 6.049 5.629 1.00 90.50 81 LEU A CA 1
ATOM 590 C C . LEU A 1 81 ? 4.625 6.718 6.576 1.00 90.50 81 LEU A C 1
ATOM 592 O O . LEU A 1 81 ? 4.186 6.078 7.527 1.00 90.50 81 LEU A O 1
ATOM 596 N N . GLU A 1 82 ? 4.230 7.960 6.297 1.00 88.81 82 GLU A N 1
ATOM 597 C CA . GLU A 1 82 ? 3.207 8.661 7.082 1.00 88.81 82 GLU A CA 1
ATOM 598 C C . GLU A 1 82 ? 1.868 7.936 6.959 1.00 88.81 82 GLU A C 1
ATOM 600 O O . GLU A 1 82 ? 1.256 7.577 7.960 1.00 88.81 82 GLU A O 1
ATOM 605 N N . ILE A 1 83 ? 1.463 7.594 5.735 1.00 88.56 83 ILE A N 1
ATOM 606 C CA . ILE A 1 83 ? 0.212 6.864 5.500 1.00 88.56 83 ILE A CA 1
ATOM 607 C C . ILE A 1 83 ? 0.266 5.440 6.082 1.00 88.56 83 ILE A C 1
ATOM 609 O O . ILE A 1 83 ? -0.729 4.946 6.616 1.00 88.56 83 ILE A O 1
ATOM 613 N N . ALA A 1 84 ? 1.422 4.771 6.024 1.00 90.62 84 ALA A N 1
ATOM 614 C CA . ALA A 1 84 ? 1.605 3.459 6.645 1.00 90.62 84 ALA A CA 1
ATOM 615 C C . ALA A 1 84 ? 1.478 3.513 8.175 1.00 90.62 84 ALA A C 1
ATOM 617 O O . ALA A 1 84 ? 0.922 2.589 8.774 1.00 90.62 84 ALA A O 1
ATOM 618 N N . GLN A 1 85 ? 1.942 4.598 8.800 1.00 89.19 85 GLN A N 1
ATOM 619 C CA . GLN A 1 85 ? 1.737 4.843 10.225 1.00 89.19 85 GLN A CA 1
ATOM 620 C C . GLN A 1 85 ? 0.240 4.977 10.543 1.00 89.19 85 GLN A C 1
ATOM 622 O O . GLN A 1 85 ? -0.241 4.304 11.455 1.00 89.19 85 GLN A O 1
ATOM 627 N N . MET A 1 86 ? -0.522 5.724 9.733 1.00 85.25 86 MET A N 1
ATOM 628 C CA . MET A 1 86 ? -1.981 5.820 9.906 1.00 85.25 86 MET A CA 1
ATOM 629 C C . MET A 1 86 ? -2.670 4.451 9.789 1.00 85.25 86 MET A C 1
ATOM 631 O O . MET A 1 86 ? -3.583 4.136 10.554 1.00 85.25 86 MET A O 1
ATOM 635 N N . ALA A 1 87 ? -2.230 3.606 8.847 1.00 87.31 87 ALA A N 1
ATOM 636 C CA . ALA A 1 87 ? -2.756 2.249 8.702 1.00 87.31 87 ALA A CA 1
ATOM 637 C C . ALA A 1 87 ? -2.520 1.410 9.968 1.00 87.31 87 ALA A C 1
ATOM 639 O O . ALA A 1 87 ? -3.432 0.724 10.431 1.00 87.31 87 ALA A O 1
ATOM 640 N N . ALA A 1 88 ? -1.317 1.497 10.546 1.00 87.88 88 ALA A N 1
ATOM 641 C CA . ALA A 1 88 ? -0.959 0.787 11.770 1.00 87.88 88 ALA A CA 1
ATOM 642 C C . ALA A 1 88 ? -1.793 1.254 12.974 1.00 87.88 88 ALA A C 1
ATOM 644 O O . ALA A 1 88 ? -2.283 0.418 13.734 1.00 87.88 88 ALA A O 1
ATOM 645 N N . GLU A 1 89 ? -2.003 2.565 13.110 1.00 85.19 89 GLU A N 1
ATOM 646 C CA . GLU A 1 89 ? -2.875 3.167 14.132 1.00 85.19 89 GLU A CA 1
ATOM 647 C C . GLU A 1 89 ? -4.335 2.720 13.978 1.00 85.19 89 GLU A C 1
ATOM 649 O O . GLU A 1 89 ? -5.020 2.478 14.970 1.00 85.19 89 GLU A O 1
ATOM 654 N N . SER A 1 90 ? -4.770 2.500 12.736 1.00 81.62 90 SER A N 1
ATOM 655 C CA . SER A 1 90 ? -6.100 1.976 12.393 1.00 81.62 90 SER A CA 1
ATOM 656 C C . SER A 1 90 ? -6.215 0.449 12.524 1.00 81.62 90 SER A C 1
ATOM 658 O O . SER A 1 90 ? -7.255 -0.125 12.204 1.00 81.62 90 SER A O 1
ATOM 660 N N . GLY A 1 91 ? -5.148 -0.246 12.940 1.00 84.81 91 GLY A N 1
ATOM 661 C CA . GLY A 1 91 ? -5.124 -1.707 13.077 1.00 84.81 91 GLY A CA 1
ATOM 662 C C . GLY A 1 91 ? -5.032 -2.490 11.759 1.00 84.81 91 GLY A C 1
ATOM 663 O O . GLY A 1 91 ? -5.196 -3.714 11.762 1.00 84.81 91 GLY A O 1
ATOM 664 N N . VAL A 1 92 ? -4.740 -1.826 10.637 1.00 88.62 92 VAL A N 1
ATOM 665 C CA . VAL A 1 92 ? -4.622 -2.437 9.305 1.00 88.62 92 VAL A CA 1
ATOM 666 C C . VAL A 1 92 ? -3.163 -2.786 9.017 1.00 88.62 92 VAL A C 1
ATOM 668 O O . VAL A 1 92 ? -2.279 -1.930 9.010 1.00 88.62 92 VAL A O 1
ATOM 671 N N . ARG A 1 93 ? -2.889 -4.066 8.739 1.00 91.62 93 ARG A N 1
ATOM 672 C CA . ARG A 1 93 ? -1.533 -4.530 8.399 1.00 91.62 93 ARG A CA 1
ATOM 673 C C . ARG A 1 93 ? -1.257 -4.371 6.908 1.00 91.62 93 ARG A C 1
ATOM 675 O O . ARG A 1 93 ? -2.048 -4.831 6.087 1.00 91.62 93 ARG A O 1
ATOM 682 N N . ILE A 1 94 ? -0.103 -3.797 6.575 1.00 93.75 94 ILE A N 1
ATOM 683 C CA . ILE A 1 94 ? 0.395 -3.686 5.200 1.00 93.75 94 ILE A CA 1
ATOM 684 C C . ILE A 1 94 ? 1.480 -4.746 4.971 1.00 93.75 94 ILE A C 1
ATOM 686 O O . ILE A 1 94 ? 2.457 -4.813 5.716 1.00 93.75 94 ILE A O 1
ATOM 690 N N . PHE A 1 95 ? 1.319 -5.554 3.925 1.00 95.44 95 PHE A N 1
ATOM 691 C CA . PHE A 1 95 ? 2.293 -6.536 3.455 1.00 95.44 95 PHE A CA 1
ATOM 692 C C . PHE A 1 95 ? 2.872 -6.079 2.110 1.00 95.44 95 PHE A C 1
ATOM 694 O O . PHE A 1 95 ? 2.211 -6.239 1.081 1.00 95.44 95 PHE A O 1
ATOM 701 N N . PRO A 1 96 ? 4.079 -5.490 2.091 1.00 92.69 96 PRO A N 1
ATOM 702 C CA . PRO A 1 96 ? 4.730 -5.108 0.849 1.00 92.69 96 PRO A CA 1
ATOM 703 C C . PRO A 1 96 ? 5.284 -6.334 0.114 1.00 92.69 96 PRO A C 1
ATOM 705 O O . PRO A 1 96 ? 5.907 -7.214 0.709 1.00 92.69 96 PRO A O 1
ATOM 708 N N . VAL A 1 97 ? 5.075 -6.363 -1.197 1.00 92.56 97 VAL A N 1
ATOM 709 C CA . VAL A 1 97 ? 5.586 -7.353 -2.141 1.00 92.56 97 VAL A CA 1
ATOM 710 C C . VAL A 1 97 ? 6.315 -6.593 -3.245 1.00 92.56 97 VAL A C 1
ATOM 712 O O . VAL A 1 97 ? 5.694 -5.942 -4.085 1.00 92.56 97 VAL A O 1
ATOM 715 N N . GLY A 1 98 ? 7.644 -6.667 -3.208 1.00 88.44 98 GLY A N 1
ATOM 716 C CA . GLY A 1 98 ? 8.515 -6.068 -4.213 1.00 88.44 98 GLY A CA 1
ATOM 717 C C . GLY A 1 98 ? 8.421 -6.806 -5.549 1.00 88.44 98 GLY A C 1
ATOM 718 O O . GLY A 1 98 ? 8.525 -8.034 -5.578 1.00 88.44 98 GLY A O 1
ATOM 719 N N . ILE A 1 99 ? 8.255 -6.071 -6.645 1.00 84.81 99 ILE A N 1
ATOM 720 C CA . ILE A 1 99 ? 8.254 -6.592 -8.012 1.00 84.81 99 ILE A CA 1
ATOM 721 C C . ILE A 1 99 ? 9.386 -5.922 -8.782 1.00 84.81 99 ILE A C 1
ATOM 723 O O . ILE A 1 99 ? 9.422 -4.708 -8.916 1.00 84.81 99 ILE A O 1
ATOM 727 N N . GLY A 1 100 ? 10.297 -6.717 -9.328 1.00 80.38 100 GLY A N 1
ATOM 728 C CA . GLY A 1 100 ? 11.390 -6.214 -10.149 1.00 80.38 100 GLY A CA 1
ATOM 729 C C . GLY A 1 100 ? 12.244 -7.351 -10.689 1.00 80.38 100 GLY A C 1
ATOM 730 O O . GLY A 1 100 ? 12.125 -8.500 -10.254 1.00 80.38 100 GLY A O 1
ATOM 731 N N . SER A 1 101 ? 13.100 -7.037 -11.656 1.00 76.88 101 SER A N 1
ATOM 732 C CA . SER A 1 101 ? 14.169 -7.936 -12.083 1.00 76.88 101 SER A CA 1
ATOM 733 C C . SER A 1 101 ? 15.416 -7.706 -11.230 1.00 76.88 101 SER A C 1
ATOM 735 O O . SER A 1 101 ? 15.636 -6.622 -10.693 1.00 76.88 101 SER A O 1
ATOM 737 N N . GLN A 1 102 ? 16.264 -8.729 -11.127 1.00 66.88 102 GLN A N 1
ATOM 738 C CA . GLN A 1 102 ? 17.551 -8.619 -10.435 1.00 66.88 102 GLN A CA 1
ATOM 739 C C . GLN A 1 102 ? 18.502 -7.632 -11.138 1.00 66.88 102 GLN A C 1
ATOM 741 O O . GLN A 1 102 ? 19.365 -7.046 -10.491 1.00 66.88 102 GLN A O 1
ATOM 746 N N . ASP A 1 103 ? 18.304 -7.434 -12.443 1.00 67.81 103 ASP A N 1
ATOM 747 C CA . ASP A 1 103 ? 19.098 -6.541 -13.288 1.00 67.81 103 ASP A CA 1
ATOM 748 C C . ASP A 1 103 ? 18.675 -5.064 -13.185 1.00 67.81 103 ASP A C 1
ATOM 750 O O . ASP A 1 103 ? 19.433 -4.182 -13.584 1.00 67.81 103 ASP A O 1
ATOM 754 N N . GLY A 1 104 ? 17.483 -4.783 -12.641 1.00 58.97 104 GLY A N 1
ATOM 755 C CA . GLY A 1 104 ? 16.853 -3.465 -12.707 1.00 58.97 104 GLY A CA 1
ATOM 756 C C . GLY A 1 104 ? 16.415 -3.102 -14.133 1.00 58.97 104 GLY A C 1
ATOM 757 O O . GLY A 1 104 ? 16.960 -3.581 -15.127 1.00 58.97 104 GLY A O 1
ATOM 758 N N . SER A 1 105 ? 15.395 -2.260 -14.263 1.00 57.59 105 SER A N 1
ATOM 759 C CA . SER A 1 105 ? 14.985 -1.700 -15.555 1.00 57.59 105 SER A CA 1
ATOM 760 C C . SER A 1 105 ? 15.297 -0.212 -15.573 1.00 57.59 105 SER A C 1
ATOM 762 O O . SER A 1 105 ? 14.709 0.547 -14.809 1.00 57.59 105 SER A O 1
ATOM 764 N N . ILE A 1 106 ? 16.205 0.214 -16.453 1.00 58.59 106 ILE A N 1
ATOM 765 C CA . ILE A 1 106 ? 16.349 1.633 -16.783 1.00 58.59 106 ILE A CA 1
ATOM 766 C C . ILE A 1 106 ? 15.153 1.982 -17.668 1.00 58.59 106 ILE A C 1
ATOM 768 O O . ILE A 1 106 ? 15.034 1.463 -18.777 1.00 58.59 106 ILE A O 1
ATOM 772 N N . ILE A 1 107 ? 14.245 2.816 -17.169 1.00 55.59 107 ILE A N 1
ATOM 773 C CA . ILE A 1 107 ? 13.180 3.375 -18.000 1.00 55.59 107 ILE A CA 1
ATOM 774 C C . ILE A 1 107 ? 13.806 4.508 -18.813 1.00 55.59 107 ILE A C 1
ATOM 776 O O . ILE A 1 107 ? 14.017 5.608 -18.303 1.00 55.59 107 ILE A O 1
ATOM 780 N N . GLU A 1 108 ? 14.148 4.234 -20.071 1.00 53.69 108 GLU A N 1
ATOM 781 C CA . GLU A 1 108 ? 14.411 5.298 -21.038 1.00 53.69 108 GLU A CA 1
ATOM 782 C C . GLU A 1 108 ? 13.075 5.985 -21.333 1.00 53.69 108 GLU A C 1
ATOM 784 O O . GLU A 1 108 ? 12.202 5.444 -22.010 1.00 53.69 108 GLU A O 1
ATOM 789 N N . VAL A 1 109 ? 12.876 7.165 -20.746 1.00 60.34 109 VAL A N 1
ATOM 790 C CA . VAL A 1 109 ? 11.779 8.048 -21.137 1.00 60.34 109 VAL A CA 1
ATOM 791 C C . VAL A 1 109 ? 12.206 8.690 -22.453 1.00 60.34 109 VAL A C 1
ATOM 793 O O . VAL A 1 109 ? 12.979 9.647 -22.445 1.00 60.34 109 VAL A O 1
ATOM 796 N N . ASP A 1 110 ? 11.753 8.132 -23.576 1.00 45.38 110 ASP A N 1
ATOM 797 C CA . ASP A 1 110 ? 11.874 8.794 -24.876 1.00 45.38 110 ASP A CA 1
ATOM 798 C C . ASP A 1 110 ? 11.204 10.175 -24.787 1.00 45.38 110 ASP A C 1
ATOM 800 O O . ASP A 1 110 ? 10.009 10.287 -24.493 1.00 45.38 110 ASP A O 1
ATOM 804 N N . GLY A 1 111 ? 12.005 11.222 -24.994 1.00 48.47 111 GLY A N 1
ATOM 805 C CA . GLY A 1 111 ? 11.552 12.603 -25.159 1.00 48.47 111 GLY A CA 1
ATOM 806 C C . GLY A 1 111 ? 11.237 12.927 -26.610 1.00 48.47 111 GLY A C 1
ATOM 807 O O . GLY A 1 111 ? 12.000 12.473 -27.492 1.00 48.47 111 GLY A O 1
#

Foldseek 3Di:
DDADDPDPVVVVVVVVPDDDDPFDALLVVLVVVLCSQLVHDDDDDPVCLVVDPDPSCSPPRPPAEAEAEEQPDHDDDDDNVSSCVNCVSNVYYYHYDHDADPVGDDPPPDD

Radius of gyration: 15.7 Å; chains: 1; bounding box: 37×34×39 Å